Protein AF-A0A0V0GLT7-F1 (afdb_monomer_lite)

pLDDT: mean 75.33, std 10.96, range [54.75, 97.12]

Organism: Solanum chacoense (NCBI:txid4108)

InterPro domains:
  IPR003661 Signal transduction histidine kinase, dimerisation/phosphoacceptor domain [cd00082] (133-147)
  IPR0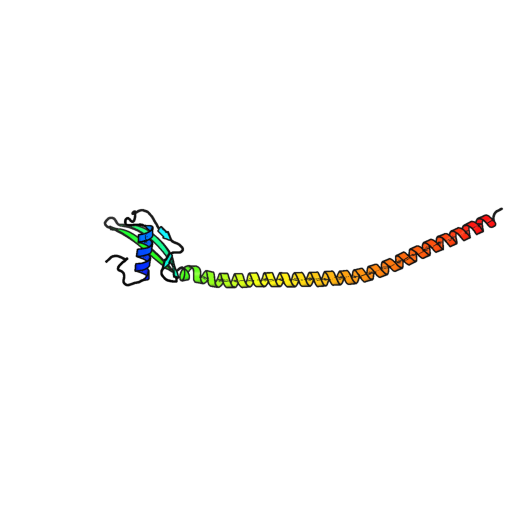36097 Signal transduction histidine kinase, dimerisation/phosphoacceptor domain superfamily [SSF47384] (120-147)
  IPR050736 Sensor Histidine Kinase Regulatory [PTHR43711] (1-147)

Structure (mmCIF, N/CA/C/O backbone):
data_AF-A0A0V0GLT7-F1
#
_entry.id   AF-A0A0V0GLT7-F1
#
loop_
_atom_site.group_PDB
_atom_site.id
_atom_site.type_symbol
_atom_site.label_atom_id
_atom_site.label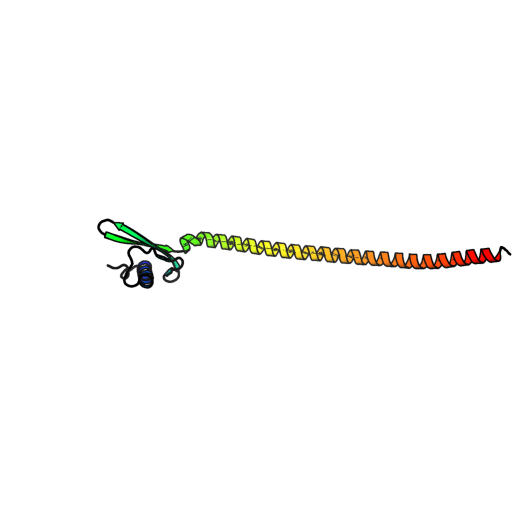_alt_id
_atom_site.label_comp_id
_atom_site.label_asym_id
_atom_site.label_entity_id
_atom_site.label_seq_id
_atom_site.pdbx_PDB_ins_code
_atom_site.Cartn_x
_atom_site.Cartn_y
_atom_site.Cartn_z
_atom_site.occupancy
_atom_site.B_iso_or_equiv
_atom_site.auth_seq_id
_atom_site.auth_comp_id
_atom_site.auth_asym_id
_atom_site.auth_atom_id
_atom_site.pdbx_PDB_model_num
ATOM 1 N N . MET A 1 1 ? -22.437 -7.450 36.344 1.00 57.00 1 MET A N 1
ATOM 2 C CA . MET A 1 1 ? -22.125 -8.057 35.037 1.00 57.00 1 MET A CA 1
ATOM 3 C C . MET A 1 1 ? -20.819 -7.441 34.570 1.00 57.00 1 MET A C 1
ATOM 5 O O . MET A 1 1 ? -20.761 -6.220 34.479 1.00 57.00 1 MET A O 1
ATOM 9 N N . MET A 1 2 ? -19.748 -8.228 34.443 1.00 72.75 2 MET A N 1
ATOM 10 C CA . MET A 1 2 ? -18.452 -7.713 33.988 1.00 72.75 2 MET A CA 1
ATOM 11 C C . MET A 1 2 ? -18.395 -7.750 32.457 1.00 72.75 2 MET A C 1
ATOM 13 O O . MET A 1 2 ? -19.059 -8.574 31.839 1.00 72.75 2 MET A O 1
ATOM 17 N N . ALA A 1 3 ? -17.592 -6.883 31.835 1.00 71.94 3 ALA A N 1
ATOM 18 C CA . ALA A 1 3 ? -17.462 -6.840 30.373 1.00 71.94 3 ALA A CA 1
ATOM 19 C C . ALA A 1 3 ? -16.922 -8.155 29.765 1.00 71.94 3 ALA A C 1
ATOM 21 O O . ALA A 1 3 ? -17.201 -8.456 28.609 1.00 71.94 3 ALA A O 1
ATOM 22 N N . ILE A 1 4 ? -16.202 -8.959 30.557 1.00 79.06 4 ILE A N 1
ATOM 23 C CA . ILE A 1 4 ? -15.720 -10.296 30.173 1.00 79.06 4 ILE A CA 1
ATOM 24 C C . ILE A 1 4 ? -16.847 -11.338 30.070 1.00 79.06 4 ILE A C 1
ATOM 26 O O . ILE A 1 4 ? -16.721 -12.308 29.332 1.00 79.06 4 ILE A O 1
ATOM 30 N N . ASP A 1 5 ? -17.975 -11.105 30.743 1.00 82.69 5 ASP A N 1
ATOM 31 C CA . ASP A 1 5 ? -19.145 -11.991 30.725 1.00 82.69 5 ASP A CA 1
ATOM 32 C C . ASP A 1 5 ? -20.172 -11.562 29.659 1.00 82.69 5 ASP A C 1
ATOM 34 O O . ASP A 1 5 ? -21.317 -12.012 29.672 1.00 82.69 5 ASP A O 1
ATOM 38 N N . SER A 1 6 ? -19.797 -10.643 28.762 1.00 83.19 6 SER A N 1
ATOM 39 C CA . SER A 1 6 ? -20.682 -10.155 27.703 1.00 83.19 6 SER A CA 1
ATOM 40 C C . SER A 1 6 ? -21.008 -11.261 26.692 1.00 83.19 6 SER A C 1
ATOM 42 O O . SER A 1 6 ? -20.131 -12.028 26.283 1.00 83.19 6 SER A O 1
ATOM 44 N N . GLU A 1 7 ? -22.266 -11.314 26.245 1.00 84.81 7 GLU A N 1
ATOM 45 C CA . GLU A 1 7 ? -22.693 -12.186 25.139 1.00 84.81 7 GLU A CA 1
ATOM 46 C C . GLU A 1 7 ? -22.096 -11.738 23.796 1.00 84.81 7 GLU A C 1
ATOM 48 O O . GLU A 1 7 ? -21.905 -12.556 22.894 1.00 84.81 7 GLU A O 1
ATOM 53 N N . ASP A 1 8 ? -21.749 -10.452 23.674 1.00 83.50 8 ASP A N 1
ATOM 54 C CA . ASP A 1 8 ? -21.110 -9.915 22.479 1.00 83.50 8 ASP A CA 1
ATOM 55 C C . ASP A 1 8 ? -19.627 -10.346 22.413 1.00 83.50 8 ASP A C 1
ATOM 57 O O . ASP A 1 8 ? -18.834 -10.012 23.307 1.00 83.50 8 ASP A O 1
ATOM 61 N N . PRO A 1 9 ? -19.210 -11.055 21.346 1.00 83.25 9 PRO A N 1
ATOM 62 C CA . PRO A 1 9 ? -17.858 -11.584 21.221 1.00 83.25 9 PRO A CA 1
ATOM 63 C C . PRO A 1 9 ? -16.790 -10.492 21.089 1.00 83.25 9 PRO A C 1
ATOM 65 O O . PRO A 1 9 ? -15.652 -10.723 21.497 1.00 83.25 9 PRO A O 1
ATOM 68 N N . VAL A 1 10 ? -17.121 -9.317 20.545 1.00 82.44 10 VAL A N 1
ATOM 69 C CA . VAL A 1 10 ? -16.194 -8.183 20.408 1.00 82.44 10 VAL A CA 1
ATOM 70 C C . VAL A 1 10 ? -15.969 -7.535 21.767 1.00 82.44 10 VAL A C 1
ATOM 72 O O . VAL A 1 10 ? -14.823 -7.274 22.128 1.00 82.44 10 VAL A O 1
ATOM 75 N N . ILE A 1 11 ? -17.040 -7.337 22.542 1.00 82.94 11 ILE A N 1
ATOM 76 C CA . ILE A 1 11 ? -16.948 -6.778 23.899 1.00 82.94 11 ILE A CA 1
ATOM 77 C C . ILE A 1 11 ? -16.155 -7.722 24.804 1.00 82.94 11 ILE A C 1
ATOM 79 O O . ILE A 1 11 ? -15.230 -7.276 25.482 1.00 82.94 11 ILE A O 1
ATOM 83 N N . ARG A 1 12 ? -16.453 -9.027 24.763 1.00 86.25 12 ARG A N 1
ATOM 84 C CA . ARG A 1 12 ? -15.725 -10.035 25.542 1.00 86.25 12 ARG A CA 1
ATOM 85 C C . ARG A 1 12 ? -14.248 -10.100 25.157 1.00 86.25 12 ARG A C 1
ATOM 87 O O . ARG A 1 12 ? -13.390 -9.965 26.022 1.00 86.25 12 ARG A O 1
ATOM 94 N N . SER A 1 13 ? -13.944 -10.233 23.865 1.00 84.12 13 SER A N 1
ATOM 95 C CA . SER A 1 13 ? -12.553 -10.316 23.391 1.00 84.12 13 SER A CA 1
ATOM 96 C C . SER A 1 13 ? -11.777 -9.024 23.680 1.00 84.12 13 SER A C 1
ATOM 98 O O . SER A 1 13 ? -10.591 -9.067 23.995 1.00 84.12 13 SER A O 1
ATOM 100 N N . GLY A 1 14 ? -12.439 -7.865 23.589 1.00 82.19 14 GLY A N 1
ATOM 101 C CA . GLY A 1 14 ? -11.856 -6.570 23.937 1.00 82.19 14 GLY A CA 1
ATOM 102 C C . GLY A 1 14 ? -11.541 -6.477 25.427 1.00 82.19 14 GLY A C 1
ATOM 103 O O . GLY A 1 14 ? -10.443 -6.067 25.798 1.00 82.19 14 GLY A O 1
ATOM 104 N N . ALA A 1 15 ? -12.462 -6.931 26.280 1.00 80.81 15 ALA A N 1
ATOM 105 C CA . ALA A 1 15 ? -12.261 -6.997 27.722 1.00 80.81 15 ALA A CA 1
ATOM 106 C C . ALA A 1 15 ? -11.126 -7.961 28.109 1.00 80.81 15 ALA A C 1
ATOM 108 O O . ALA A 1 15 ? -10.300 -7.614 28.949 1.00 80.81 15 ALA A O 1
ATOM 109 N N . GLU A 1 16 ? -11.037 -9.133 27.473 1.00 82.94 16 GLU A N 1
ATOM 110 C CA . GLU A 1 16 ? -9.937 -10.090 27.660 1.00 82.94 16 GLU A CA 1
ATOM 111 C C . GLU A 1 16 ? -8.586 -9.510 27.215 1.00 82.94 16 GLU A C 1
ATOM 113 O O . GLU A 1 16 ? -7.593 -9.620 27.937 1.00 82.94 16 GLU A O 1
ATOM 118 N N . CYS A 1 17 ? -8.544 -8.850 26.051 1.00 79.94 17 CYS A N 1
ATOM 119 C CA . CYS A 1 17 ? -7.342 -8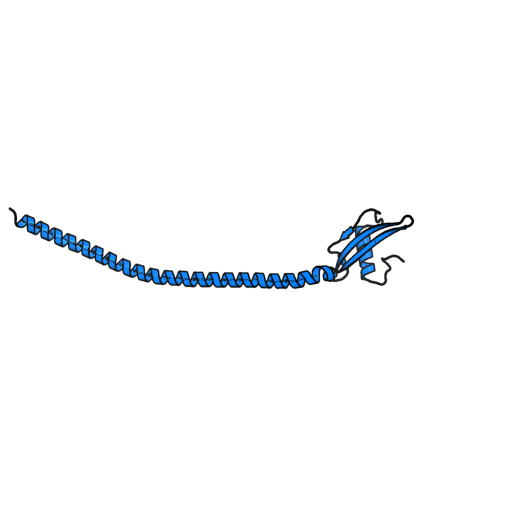.197 25.530 1.00 79.94 17 CYS A CA 1
ATOM 120 C C . CYS A 1 17 ? -6.833 -7.123 26.497 1.00 79.94 17 CYS A C 1
ATOM 122 O O . CYS A 1 17 ? -5.647 -7.080 26.819 1.00 79.94 17 CYS A O 1
ATOM 124 N N . LEU A 1 18 ? -7.742 -6.295 27.010 1.00 77.69 18 LEU A N 1
ATOM 125 C CA . LEU A 1 18 ? -7.408 -5.267 27.987 1.00 77.69 18 LEU A CA 1
ATOM 126 C C . LEU A 1 18 ? -7.003 -5.869 29.331 1.00 77.69 18 LEU A C 1
ATOM 128 O O . LEU A 1 18 ? -6.044 -5.404 29.930 1.00 77.69 18 LEU A O 1
ATOM 132 N N . GLN A 1 19 ? -7.659 -6.929 29.804 1.00 76.69 19 GLN A N 1
ATOM 133 C CA . GLN A 1 19 ? -7.274 -7.594 31.052 1.00 76.69 19 GLN A CA 1
ATOM 134 C C . GLN A 1 19 ? -5.877 -8.226 30.964 1.00 76.69 19 GLN A C 1
ATOM 136 O O . GLN A 1 19 ? -5.154 -8.260 31.961 1.00 76.69 19 GLN A O 1
ATOM 141 N N . LYS A 1 20 ? -5.482 -8.701 29.778 1.00 75.69 20 LYS A N 1
ATOM 142 C CA . LYS A 1 20 ? -4.134 -9.214 29.518 1.00 75.69 20 LYS A CA 1
ATOM 143 C C . LYS A 1 20 ? -3.071 -8.110 29.561 1.00 75.69 20 LYS A C 1
ATOM 145 O O . LYS A 1 20 ? -2.002 -8.353 30.109 1.00 75.69 20 LYS A O 1
ATOM 150 N N . GLU A 1 21 ? -3.375 -6.927 29.028 1.00 69.75 21 GLU A N 1
ATOM 151 C CA . GLU A 1 21 ? -2.476 -5.759 29.048 1.00 69.75 21 GLU A CA 1
ATOM 152 C C . GLU A 1 21 ? -2.416 -5.070 30.426 1.00 69.75 21 GLU A C 1
ATOM 154 O O . GLU A 1 21 ? -1.344 -4.704 30.898 1.00 69.75 21 GLU A O 1
ATOM 159 N N . TYR A 1 22 ? -3.548 -4.943 31.126 1.00 62.66 22 TYR A N 1
ATOM 160 C CA . TYR A 1 22 ? -3.646 -4.274 32.433 1.00 62.66 22 TYR A CA 1
ATOM 161 C C . TYR A 1 22 ? -3.333 -5.179 33.642 1.00 62.66 22 TYR A C 1
ATOM 163 O O . TYR A 1 22 ? -3.065 -4.687 34.741 1.00 62.66 22 TYR A O 1
ATOM 171 N N . GLY A 1 23 ? -3.426 -6.505 33.510 1.00 62.44 23 GLY A N 1
ATOM 172 C CA . GLY A 1 23 ? -3.485 -7.402 34.668 1.00 62.44 23 GLY A CA 1
ATOM 173 C C . GLY A 1 23 ? -4.703 -7.126 35.575 1.00 62.44 23 GLY A C 1
ATOM 174 O O . GLY A 1 23 ? -5.632 -6.404 35.220 1.00 62.44 23 GLY A O 1
ATOM 175 N N . LYS A 1 24 ? -4.734 -7.688 36.796 1.00 58.31 24 LYS A N 1
ATOM 176 C CA . LYS A 1 24 ? -5.864 -7.519 37.750 1.00 58.31 24 LYS A CA 1
ATOM 177 C C . LYS A 1 24 ? -6.044 -6.087 38.291 1.00 58.31 24 LYS A C 1
ATOM 179 O O . LYS A 1 24 ? -6.944 -5.862 39.098 1.00 58.31 24 LYS A O 1
ATOM 184 N N . ARG A 1 25 ? -5.185 -5.134 37.924 1.00 55.44 25 ARG A N 1
ATOM 185 C CA . ARG A 1 25 ? -5.230 -3.755 38.419 1.00 55.44 25 ARG A CA 1
ATOM 186 C C . ARG A 1 25 ? -5.132 -2.812 37.233 1.00 55.44 25 ARG A C 1
ATOM 188 O O . ARG A 1 25 ? -4.033 -2.533 36.788 1.00 55.44 25 ARG A O 1
ATOM 195 N N . LEU A 1 26 ? -6.267 -2.294 36.772 1.00 57.12 26 LEU A N 1
ATOM 196 C CA . LEU A 1 26 ? -6.268 -1.096 35.936 1.00 57.12 26 LEU A CA 1
ATOM 197 C C . LEU A 1 26 ? -5.760 0.068 36.806 1.00 57.12 26 LEU A C 1
ATOM 199 O O . LEU A 1 26 ? -6.459 0.434 37.758 1.00 57.12 26 LEU A O 1
ATOM 203 N N . PRO A 1 27 ? -4.558 0.633 36.577 1.00 55.47 27 PRO A N 1
ATOM 204 C CA . PRO A 1 27 ? -4.183 1.853 37.261 1.00 55.47 27 PRO A CA 1
ATOM 205 C C . PRO A 1 27 ? -5.069 2.991 36.719 1.00 55.47 27 PRO A C 1
ATOM 207 O O . PRO A 1 27 ? -5.214 3.126 35.504 1.00 55.47 27 PRO A O 1
ATOM 210 N N . PRO A 1 28 ? -5.659 3.828 37.589 1.00 57.44 28 PRO A N 1
ATOM 211 C CA . PRO A 1 28 ? -6.647 4.852 37.223 1.00 57.44 28 PRO A CA 1
ATOM 212 C C . PRO A 1 28 ? -6.101 6.024 36.379 1.00 57.44 28 PRO A C 1
ATOM 214 O O . PRO A 1 28 ? -6.774 7.038 36.239 1.00 57.44 28 PRO A O 1
ATOM 217 N N . SER A 1 29 ? -4.883 5.931 35.844 1.00 58.38 29 SER A N 1
ATOM 218 C CA . SER A 1 29 ? -4.205 7.024 35.136 1.00 58.38 29 SER A CA 1
ATOM 219 C C . SER A 1 29 ? -3.469 6.597 33.864 1.00 58.38 29 SER A C 1
ATOM 221 O O . SER A 1 29 ? -2.712 7.398 33.325 1.00 58.38 29 SER A O 1
ATOM 223 N N . GLN A 1 30 ? -3.619 5.348 33.412 1.00 61.75 30 GLN A N 1
ATOM 224 C CA . GLN A 1 30 ? -2.917 4.854 32.227 1.00 61.75 30 GLN A CA 1
ATOM 225 C C . GLN A 1 30 ? -3.901 4.636 31.077 1.00 61.75 30 GLN A C 1
ATOM 227 O O . GLN A 1 30 ? -4.677 3.676 31.087 1.00 61.75 30 GLN A O 1
ATOM 232 N N . GLU A 1 31 ? -3.853 5.545 30.106 1.00 64.81 31 GLU A N 1
ATOM 233 C CA . GLU A 1 31 ? -4.507 5.398 28.805 1.00 64.81 31 GLU A CA 1
ATOM 234 C C . GLU A 1 31 ? -3.762 4.321 28.009 1.00 64.81 31 GLU A C 1
ATOM 236 O O . GLU A 1 31 ? -2.527 4.283 27.987 1.00 64.81 31 GLU A O 1
ATOM 241 N N . VAL A 1 32 ? -4.508 3.391 27.421 1.00 65.62 32 VAL A N 1
ATOM 242 C CA . VAL A 1 32 ? -3.971 2.276 26.643 1.00 65.62 32 VAL A CA 1
ATOM 243 C C . VAL A 1 32 ? -4.440 2.442 25.217 1.00 65.62 32 VAL A C 1
ATOM 245 O O . VAL A 1 32 ? -5.619 2.288 24.914 1.00 65.62 32 VAL A O 1
ATOM 248 N N . HIS A 1 33 ? -3.470 2.709 24.354 1.00 74.56 33 HIS A N 1
ATOM 249 C CA . HIS A 1 33 ? -3.670 2.822 22.926 1.00 74.56 33 HIS A CA 1
ATOM 250 C C . HIS A 1 33 ? -3.121 1.565 22.246 1.00 74.56 33 HIS A C 1
ATOM 252 O O . HIS A 1 33 ? -1.913 1.327 22.231 1.00 74.56 33 HIS A O 1
ATOM 258 N N . ILE A 1 34 ? -4.009 0.739 21.695 1.00 73.81 34 ILE A N 1
ATOM 259 C CA . ILE A 1 34 ? -3.647 -0.456 20.929 1.00 73.81 34 ILE A CA 1
ATOM 260 C C . ILE A 1 34 ? -4.126 -0.261 19.497 1.00 73.81 34 ILE A C 1
ATOM 262 O O . ILE A 1 34 ? -5.316 -0.349 19.199 1.00 73.81 34 ILE A O 1
ATOM 266 N N . GLU A 1 35 ? -3.178 -0.040 18.590 1.00 67.69 35 GLU A N 1
ATOM 267 C CA . GLU A 1 35 ? -3.481 0.242 17.183 1.00 67.69 35 GLU A CA 1
ATOM 268 C C . GLU A 1 35 ? -3.898 -0.994 16.371 1.00 67.69 35 GLU A C 1
ATOM 270 O O . GLU A 1 35 ? -4.611 -0.882 15.374 1.00 67.69 35 GLU A O 1
ATOM 275 N N . ASN A 1 36 ? -3.430 -2.181 16.769 1.00 75.25 36 ASN A N 1
ATOM 276 C CA . ASN A 1 36 ? -3.580 -3.422 16.004 1.00 75.25 36 ASN A CA 1
ATOM 277 C C . ASN A 1 36 ? -4.085 -4.578 16.878 1.00 75.25 36 ASN A C 1
ATOM 279 O O . ASN A 1 36 ? -3.545 -5.686 16.838 1.00 75.25 36 ASN A O 1
ATOM 283 N N . ALA A 1 37 ? -5.128 -4.338 17.674 1.00 77.25 37 ALA A N 1
ATOM 284 C CA . ALA A 1 37 ? -5.735 -5.394 18.472 1.00 77.25 37 ALA A CA 1
ATOM 285 C C . ALA A 1 37 ? -6.455 -6.390 17.552 1.00 77.25 37 ALA A C 1
ATOM 287 O O . ALA A 1 37 ? -7.401 -6.039 16.839 1.00 77.25 37 ALA A O 1
ATOM 288 N N . LYS A 1 38 ? -6.008 -7.649 17.548 1.00 79.50 38 LYS A N 1
ATOM 289 C CA . LYS A 1 38 ? -6.651 -8.717 16.778 1.00 79.50 38 LYS A CA 1
ATOM 290 C C . LYS A 1 38 ? -7.803 -9.308 17.591 1.00 79.50 38 LYS A C 1
ATOM 292 O O . LYS A 1 38 ? -7.587 -10.167 18.440 1.00 79.50 38 LYS A O 1
ATOM 297 N N . LEU A 1 39 ? -9.023 -8.861 17.303 1.00 80.25 39 LEU A N 1
ATOM 298 C CA . LEU A 1 39 ? -10.251 -9.406 17.884 1.00 80.25 39 LEU A CA 1
ATOM 299 C C . LEU A 1 39 ? -10.911 -10.305 16.828 1.00 80.25 39 LEU A C 1
ATOM 301 O O . LEU A 1 39 ? -11.462 -9.835 15.830 1.00 80.25 39 LEU A O 1
ATOM 305 N N . GLY A 1 40 ? -10.777 -11.624 16.993 1.00 78.06 40 GLY A N 1
ATOM 306 C CA . GLY A 1 40 ? -11.201 -12.601 15.986 1.00 78.06 40 GLY A CA 1
ATOM 307 C C . GLY A 1 40 ? -10.372 -12.514 14.696 1.00 78.06 40 GLY A C 1
ATOM 308 O O . GLY A 1 40 ? -9.157 -12.723 14.712 1.00 78.06 40 GLY A O 1
ATOM 309 N N . ASN A 1 41 ? -11.026 -12.220 13.565 1.00 76.12 41 ASN A N 1
ATOM 310 C CA . ASN A 1 41 ? -10.389 -12.144 12.239 1.00 76.12 41 ASN A CA 1
ATOM 311 C C . ASN A 1 41 ? -10.240 -10.709 11.700 1.00 76.12 41 ASN A C 1
ATOM 313 O O . ASN A 1 41 ? -9.937 -10.521 10.523 1.00 76.12 41 ASN A O 1
ATOM 317 N N . GLN A 1 42 ? -10.489 -9.695 12.531 1.00 78.31 42 GLN A N 1
ATOM 318 C CA . GLN A 1 42 ? -10.365 -8.289 12.150 1.00 78.31 42 GLN A CA 1
ATOM 319 C C . GLN A 1 42 ? -9.444 -7.541 13.119 1.00 78.31 42 GLN A C 1
ATOM 321 O O . GLN A 1 42 ? -9.279 -7.921 14.278 1.00 78.31 42 GLN A O 1
ATOM 326 N N . LEU A 1 43 ? -8.811 -6.490 12.601 1.00 82.62 43 LEU A N 1
ATOM 327 C CA . LEU A 1 43 ? -7.965 -5.578 13.365 1.00 82.62 43 LEU A CA 1
ATOM 328 C C . LEU A 1 43 ? -8.816 -4.418 13.879 1.00 82.62 43 LEU A C 1
ATOM 330 O O . LEU A 1 43 ? -9.609 -3.845 13.125 1.00 82.62 43 LEU A O 1
ATOM 334 N N . TYR A 1 44 ? -8.624 -4.068 15.143 1.00 83.50 44 TYR A N 1
ATOM 335 C CA . TYR A 1 44 ? -9.330 -2.993 15.823 1.00 83.50 44 TYR A CA 1
ATOM 336 C C . TYR A 1 44 ? -8.336 -2.037 16.477 1.00 83.50 44 TYR A C 1
ATOM 338 O O . TYR A 1 44 ? -7.290 -2.456 16.972 1.00 83.50 44 TYR A O 1
ATOM 346 N N . TYR A 1 45 ? -8.717 -0.765 16.496 1.00 82.81 45 TYR A N 1
ATOM 347 C CA . TYR A 1 45 ? -8.169 0.242 17.387 1.00 82.81 45 TYR A CA 1
ATOM 348 C C . TYR A 1 45 ? -8.893 0.134 18.722 1.00 82.81 45 TYR A C 1
ATOM 350 O O . TYR A 1 45 ? -10.126 0.185 18.753 1.00 82.81 45 TYR A O 1
ATOM 358 N N . ILE A 1 46 ? -8.138 -0.036 19.800 1.00 84.75 46 ILE A N 1
ATOM 359 C CA . ILE A 1 46 ? -8.657 0.019 21.163 1.00 84.75 46 ILE A CA 1
ATOM 360 C C . ILE A 1 46 ? -7.993 1.203 21.846 1.00 84.75 46 ILE A C 1
ATOM 362 O O . ILE A 1 46 ? -6.768 1.263 21.899 1.00 84.75 46 ILE A O 1
ATOM 366 N N . ASP A 1 47 ? -8.803 2.119 22.356 1.00 82.12 47 ASP A N 1
ATOM 367 C CA . ASP A 1 47 ? -8.331 3.237 23.164 1.00 82.12 47 ASP A CA 1
ATOM 368 C C . ASP A 1 47 ? -9.086 3.264 24.493 1.00 82.12 47 ASP A C 1
ATOM 370 O O . ASP A 1 47 ? -10.295 3.006 24.529 1.00 82.12 47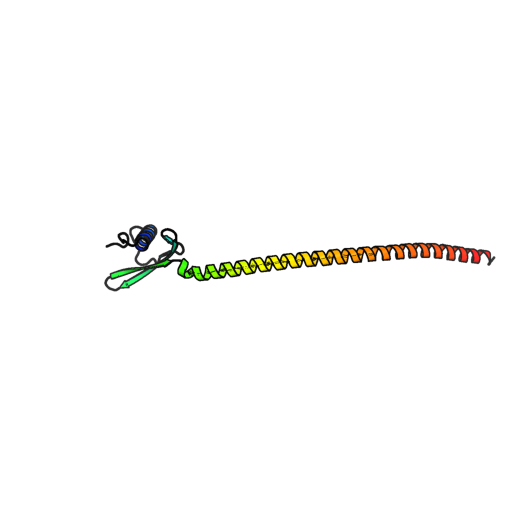 ASP A O 1
ATOM 374 N N . SER A 1 48 ? -8.392 3.548 25.588 1.00 81.56 48 SER A N 1
ATOM 375 C CA . SER A 1 48 ? -8.996 3.661 26.913 1.00 81.56 48 SER A CA 1
ATOM 376 C C . SER A 1 48 ? -8.754 5.045 27.495 1.00 81.56 48 SER A C 1
ATOM 378 O O . SER A 1 48 ? -7.646 5.568 27.483 1.00 81.56 48 SER A O 1
ATOM 380 N N . PHE A 1 49 ? -9.810 5.635 28.045 1.00 79.69 49 PHE A N 1
ATOM 381 C CA . PHE A 1 49 ? -9.772 6.965 28.636 1.00 79.69 49 PHE A CA 1
ATOM 382 C C . PHE A 1 49 ? -10.437 6.952 30.008 1.00 79.69 49 PHE A C 1
ATOM 384 O O . PHE A 1 49 ? -11.370 6.188 30.279 1.00 79.69 49 PHE A O 1
ATOM 391 N N . TYR A 1 50 ? -9.951 7.807 30.902 1.00 73.44 50 TYR A N 1
ATOM 392 C CA . TYR A 1 50 ? -10.423 7.846 32.278 1.00 73.44 50 TYR A CA 1
ATOM 393 C C . TYR A 1 50 ? -11.420 8.982 32.505 1.00 73.44 50 TYR A C 1
ATOM 395 O O . TYR A 1 50 ? -11.167 10.144 32.195 1.00 73.44 50 TYR A O 1
ATOM 403 N N . LEU A 1 51 ? -12.559 8.646 33.101 1.00 73.50 51 LEU A N 1
ATOM 404 C CA . LEU A 1 51 ? -13.607 9.581 33.485 1.00 73.50 51 LEU A CA 1
ATOM 405 C C . LEU A 1 51 ? -13.610 9.721 35.011 1.00 73.50 51 LEU A C 1
ATOM 407 O O . LEU A 1 51 ? -14.136 8.874 35.739 1.00 73.50 51 LEU A O 1
ATOM 411 N N . GLN A 1 52 ? -13.044 10.825 35.507 1.00 64.56 52 GLN A N 1
ATOM 412 C CA . GLN A 1 52 ? -13.124 11.195 36.922 1.00 64.56 52 GLN A CA 1
ATOM 413 C C . GLN A 1 52 ? -14.473 11.839 37.246 1.00 64.56 52 GLN A C 1
ATOM 415 O O . GLN A 1 52 ? -14.600 13.062 37.310 1.00 64.56 52 GLN A O 1
ATOM 420 N N . LEU A 1 53 ? -15.499 11.022 37.494 1.00 70.88 53 LEU A N 1
ATOM 421 C CA . LEU A 1 53 ? -16.719 11.512 38.133 1.00 70.88 53 LEU A CA 1
ATOM 422 C C . LEU A 1 53 ? -16.546 11.468 39.654 1.00 70.88 53 LEU A C 1
ATOM 424 O O . LEU A 1 53 ? -16.122 10.459 40.212 1.00 70.88 53 LEU A O 1
ATOM 428 N N . LYS A 1 54 ? -16.955 12.545 40.342 1.00 67.75 54 LYS A N 1
ATOM 429 C CA . LYS A 1 54 ? -16.803 12.759 41.800 1.00 67.75 54 LYS A CA 1
ATOM 430 C C . LYS A 1 54 ? -17.271 11.605 42.705 1.00 67.75 54 LYS A C 1
ATOM 432 O O . LYS A 1 54 ? -16.939 11.602 43.885 1.00 67.75 54 LYS A O 1
ATOM 437 N N . ARG A 1 55 ? -18.080 10.669 42.200 1.00 68.94 55 ARG A N 1
ATOM 438 C CA . ARG A 1 55 ? -18.616 9.529 42.964 1.00 68.94 55 ARG A CA 1
ATOM 439 C C . ARG A 1 55 ? -18.361 8.160 42.338 1.00 68.94 55 ARG A C 1
ATOM 441 O O . ARG A 1 55 ? -18.622 7.172 43.010 1.00 68.94 55 ARG A O 1
ATOM 448 N N . LEU A 1 56 ? -17.877 8.089 41.098 1.00 70.25 56 LEU A N 1
ATOM 449 C CA . LEU A 1 56 ? -17.604 6.831 40.404 1.00 70.25 56 LEU A CA 1
ATOM 450 C C . LEU A 1 56 ? -16.448 7.034 39.416 1.00 70.25 56 LEU A C 1
ATOM 452 O O . LEU A 1 56 ? -16.673 7.595 38.343 1.00 70.25 56 LEU A O 1
ATOM 456 N N . PRO A 1 57 ? -15.223 6.595 39.744 1.00 69.38 57 PRO A N 1
ATOM 457 C CA . PRO A 1 57 ? -14.170 6.508 38.745 1.00 69.38 57 PRO A CA 1
ATOM 458 C C . PRO A 1 57 ? -14.574 5.485 37.677 1.00 69.38 57 PRO A C 1
ATOM 460 O O . PRO A 1 57 ? -14.831 4.324 37.994 1.00 69.38 57 PRO A O 1
ATOM 463 N N . MET A 1 58 ? -14.666 5.922 36.421 1.00 73.62 58 MET A N 1
ATOM 464 C CA . MET A 1 58 ? -15.016 5.063 35.289 1.00 73.62 58 MET A CA 1
ATOM 465 C C . MET A 1 58 ? -13.882 5.040 34.268 1.00 73.62 58 MET A C 1
ATOM 467 O O . MET A 1 58 ? -13.252 6.060 34.003 1.00 73.62 58 MET A O 1
ATOM 471 N N . VAL A 1 59 ? -13.645 3.872 33.674 1.00 75.44 59 VAL A N 1
ATOM 472 C CA . VAL A 1 59 ? -12.766 3.711 32.511 1.00 75.44 59 VAL A CA 1
ATOM 473 C C . VAL A 1 59 ? -13.672 3.531 31.299 1.00 75.44 59 VAL A C 1
ATOM 475 O O . VAL A 1 59 ? -14.437 2.569 31.235 1.00 75.44 59 VAL A O 1
ATOM 478 N N . GLY A 1 60 ? -13.623 4.478 30.368 1.00 80.31 60 GLY A N 1
ATOM 479 C CA . GLY A 1 60 ? -14.230 4.335 29.053 1.00 80.31 60 GLY A CA 1
ATOM 480 C C . GLY A 1 60 ? -13.277 3.585 28.128 1.00 80.31 60 GLY A C 1
ATOM 481 O O . GLY A 1 60 ? -12.072 3.818 28.161 1.00 80.31 60 GLY A O 1
ATOM 482 N N . VAL A 1 61 ? -13.808 2.683 27.307 1.00 81.94 61 VAL A N 1
ATOM 483 C CA . VAL A 1 61 ? -13.046 1.974 26.272 1.00 81.94 61 VAL A CA 1
ATOM 484 C C . VAL A 1 61 ? -13.751 2.183 24.942 1.00 81.94 61 VAL A C 1
ATOM 486 O O . VAL A 1 61 ? -14.948 1.925 24.822 1.00 81.94 61 VAL A O 1
ATOM 489 N N . ILE A 1 62 ? -13.008 2.637 23.941 1.00 84.88 62 ILE A N 1
ATOM 490 C CA . ILE A 1 62 ? -13.463 2.787 22.563 1.00 84.88 62 ILE A CA 1
ATOM 491 C C . ILE A 1 62 ? -12.828 1.674 21.734 1.00 84.88 62 ILE A C 1
ATOM 493 O O . ILE A 1 62 ? -11.610 1.535 21.704 1.00 84.88 62 ILE A O 1
ATOM 497 N N . ILE A 1 63 ? -13.661 0.885 21.053 1.00 84.38 63 ILE A N 1
ATOM 498 C CA . ILE A 1 63 ? -13.231 -0.184 20.144 1.00 84.38 63 ILE A CA 1
ATOM 499 C C . ILE A 1 63 ? -13.725 0.171 18.741 1.00 84.38 63 ILE A C 1
ATOM 501 O O . ILE A 1 63 ? -14.929 0.152 18.486 1.00 84.38 63 ILE A O 1
ATOM 505 N N . ILE A 1 64 ? -12.810 0.496 17.824 1.00 84.94 64 ILE A N 1
ATOM 506 C CA . ILE A 1 64 ? -13.146 0.893 16.448 1.00 84.94 64 ILE A CA 1
ATOM 507 C C . ILE A 1 64 ? -12.485 -0.065 15.450 1.00 84.94 64 ILE A C 1
ATOM 509 O O . ILE A 1 64 ? -11.264 -0.217 15.464 1.00 84.94 64 ILE A O 1
ATOM 513 N N . PRO A 1 65 ? -13.234 -0.702 14.532 1.00 81.19 65 PRO A N 1
ATOM 514 C CA . PRO A 1 65 ? -12.637 -1.590 13.541 1.00 81.19 65 PRO A CA 1
ATOM 515 C C . PRO A 1 65 ? -11.760 -0.801 12.564 1.00 81.19 65 PRO A C 1
ATOM 517 O O . PRO A 1 65 ? -12.224 0.146 11.918 1.00 81.19 65 PRO A O 1
ATOM 520 N N . ARG A 1 66 ? -10.512 -1.245 12.373 1.00 78.12 66 ARG A N 1
ATOM 521 C CA . ARG A 1 66 ? -9.533 -0.615 11.467 1.00 78.12 66 ARG A CA 1
ATOM 522 C C . ARG A 1 66 ? -10.065 -0.508 10.041 1.00 78.12 66 ARG A C 1
ATOM 524 O O . ARG A 1 66 ? -9.776 0.460 9.348 1.00 78.12 66 ARG A O 1
ATOM 531 N N . LYS A 1 67 ? -10.920 -1.448 9.623 1.00 74.19 67 LYS A N 1
ATOM 532 C CA . LYS A 1 67 ? -11.592 -1.432 8.316 1.00 74.19 67 LYS A CA 1
ATOM 533 C C . LYS A 1 67 ? -12.421 -0.161 8.073 1.00 74.19 67 LYS A C 1
ATOM 535 O O . LYS A 1 67 ? -12.506 0.268 6.930 1.00 74.19 67 LYS A O 1
ATOM 540 N N . TYR A 1 68 ? -13.016 0.463 9.090 1.00 72.62 68 TYR A N 1
ATOM 541 C CA . TYR A 1 68 ? -13.824 1.675 8.880 1.00 72.62 68 TYR A CA 1
ATOM 542 C C . TYR A 1 68 ? -12.985 2.953 8.797 1.00 72.62 68 TYR A C 1
ATOM 544 O O . TYR A 1 68 ? -13.362 3.868 8.068 1.00 72.62 68 TYR A O 1
ATOM 552 N N . ILE A 1 69 ? -11.841 2.998 9.488 1.00 74.06 69 ILE A N 1
ATOM 553 C CA . ILE A 1 69 ? -10.916 4.143 9.462 1.00 74.06 69 ILE A CA 1
ATOM 554 C C . ILE A 1 69 ? -9.981 4.048 8.249 1.00 74.06 69 ILE A C 1
ATOM 556 O O . ILE A 1 69 ? -9.930 4.955 7.422 1.00 74.06 69 ILE A O 1
ATOM 560 N N . MET A 1 70 ? -9.280 2.921 8.103 1.00 65.06 70 MET A N 1
ATOM 561 C CA . MET A 1 70 ? -8.312 2.699 7.026 1.00 65.06 70 MET A CA 1
ATOM 562 C C . MET A 1 70 ? -8.941 2.165 5.741 1.00 65.06 70 MET A C 1
ATOM 564 O O . MET A 1 70 ? -8.359 2.355 4.682 1.00 65.06 70 MET A O 1
ATOM 568 N N . GLY A 1 71 ? -10.114 1.524 5.767 1.00 64.12 71 GLY A N 1
ATOM 569 C CA . GLY A 1 71 ? -10.605 0.789 4.590 1.00 64.12 71 GLY A CA 1
ATOM 570 C C . GLY A 1 71 ? -10.834 1.658 3.353 1.00 64.12 71 GLY A C 1
ATOM 571 O O . GLY A 1 71 ? -10.550 1.219 2.244 1.00 64.12 71 GLY A O 1
ATOM 572 N N . LYS A 1 72 ? -11.262 2.918 3.523 1.00 60.59 72 LYS A N 1
ATOM 573 C CA . LYS A 1 72 ? -11.387 3.868 2.400 1.00 60.59 72 LYS A CA 1
ATOM 574 C C . LYS A 1 72 ? -10.044 4.416 1.915 1.00 60.59 72 LYS A C 1
ATOM 576 O O . LYS A 1 72 ? -9.948 4.840 0.762 1.00 60.59 72 LYS A O 1
ATOM 581 N N . VAL A 1 73 ? -9.037 4.437 2.785 1.00 65.19 73 VAL A N 1
ATOM 582 C CA . VAL A 1 73 ? -7.680 4.882 2.457 1.00 65.19 73 VAL A CA 1
ATOM 583 C C . VAL A 1 73 ? -6.941 3.763 1.736 1.00 65.19 73 VAL A C 1
ATOM 585 O O . VAL A 1 73 ? -6.383 4.025 0.680 1.00 65.19 73 VAL A O 1
ATOM 588 N N . ASP A 1 74 ? -7.034 2.521 2.214 1.00 65.44 74 ASP A N 1
ATOM 589 C CA . ASP A 1 74 ? -6.400 1.350 1.601 1.00 65.44 74 ASP A CA 1
ATOM 590 C C . ASP A 1 74 ? -6.941 1.090 0.190 1.00 65.44 74 ASP A C 1
ATOM 592 O O . ASP A 1 74 ? -6.173 0.883 -0.747 1.00 65.44 74 ASP A O 1
ATOM 596 N N . GLU A 1 75 ? -8.256 1.191 -0.017 1.00 68.56 75 GLU A N 1
ATOM 597 C CA . GLU A 1 75 ? -8.854 0.944 -1.334 1.00 68.56 75 GLU A CA 1
ATOM 598 C C . GLU A 1 75 ? -8.423 1.984 -2.386 1.00 68.56 75 GLU A C 1
ATOM 600 O O . GLU A 1 75 ? -8.253 1.670 -3.568 1.00 68.56 75 GLU A O 1
ATOM 605 N N . ARG A 1 76 ? -8.201 3.234 -1.960 1.00 70.25 76 ARG A N 1
ATOM 606 C CA . ARG A 1 76 ? -7.691 4.308 -2.826 1.00 70.25 76 ARG A CA 1
ATOM 607 C C . ARG A 1 76 ? -6.176 4.238 -2.986 1.00 70.25 76 ARG A C 1
ATOM 609 O O . ARG A 1 76 ? -5.688 4.403 -4.099 1.00 70.25 76 ARG A O 1
ATOM 616 N N . ALA A 1 77 ? -5.445 3.964 -1.909 1.00 74.69 77 ALA A N 1
ATOM 617 C CA . ALA A 1 77 ? -3.992 3.861 -1.905 1.00 74.69 77 ALA A CA 1
ATOM 618 C C . ALA A 1 77 ? -3.518 2.725 -2.814 1.00 74.69 77 ALA A C 1
ATOM 620 O O . ALA A 1 77 ? -2.606 2.936 -3.608 1.00 74.69 77 ALA A O 1
ATOM 621 N N . ILE A 1 78 ? -4.188 1.567 -2.781 1.00 77.75 78 ILE A N 1
ATOM 622 C CA . ILE A 1 78 ? -3.879 0.447 -3.677 1.00 77.75 78 ILE A CA 1
ATOM 623 C C . ILE A 1 78 ? -4.086 0.859 -5.140 1.00 77.75 78 ILE A C 1
ATOM 625 O O . ILE A 1 78 ? -3.191 0.650 -5.956 1.00 77.75 78 ILE A O 1
ATOM 629 N N . LYS A 1 79 ? -5.212 1.500 -5.488 1.00 83.81 79 LYS A N 1
ATOM 630 C CA . LYS A 1 79 ? -5.457 1.967 -6.867 1.00 83.81 79 LYS A CA 1
ATOM 631 C C . LYS A 1 79 ? -4.395 2.962 -7.335 1.00 83.81 79 LYS A C 1
ATOM 633 O O . LYS A 1 79 ? -3.862 2.803 -8.431 1.00 83.81 79 LYS A O 1
ATOM 638 N N . THR A 1 80 ? -4.055 3.949 -6.508 1.00 88.00 80 THR A N 1
ATOM 639 C CA . THR A 1 80 ? -3.009 4.930 -6.830 1.00 88.00 80 THR A CA 1
ATOM 640 C C . THR A 1 80 ? -1.654 4.257 -7.009 1.00 88.00 80 THR A C 1
ATOM 642 O O . THR A 1 80 ? -0.947 4.566 -7.963 1.00 88.00 80 THR A O 1
ATOM 645 N N . LEU A 1 81 ? -1.306 3.307 -6.140 1.00 87.00 81 LEU A N 1
ATOM 646 C CA . LEU A 1 81 ? -0.043 2.578 -6.197 1.00 87.00 81 LEU A CA 1
ATOM 647 C C . LEU A 1 81 ? 0.061 1.741 -7.478 1.00 87.00 81 LEU A C 1
ATOM 649 O O . LEU A 1 81 ? 1.095 1.780 -8.140 1.00 87.00 81 LEU A O 1
ATOM 653 N N . VAL A 1 82 ? -1.017 1.062 -7.888 1.00 91.00 82 VAL A N 1
ATOM 654 C CA . VAL A 1 82 ? -1.054 0.333 -9.168 1.00 91.00 82 VAL A CA 1
ATOM 655 C C . VAL A 1 82 ? -0.844 1.278 -10.351 1.00 91.00 82 VAL A C 1
ATOM 657 O O . VAL A 1 82 ? -0.040 0.975 -11.232 1.00 91.00 82 VAL A O 1
ATOM 660 N N . ILE A 1 83 ? -1.512 2.436 -10.363 1.00 93.69 83 ILE A N 1
ATOM 661 C CA . ILE A 1 83 ? -1.337 3.437 -11.426 1.00 93.69 83 ILE A CA 1
ATOM 662 C C . ILE A 1 83 ? 0.121 3.905 -11.478 1.00 93.69 83 ILE A C 1
ATOM 664 O O . ILE A 1 83 ? 0.715 3.922 -12.554 1.00 93.69 83 ILE A O 1
ATOM 668 N N . LEU A 1 84 ? 0.716 4.215 -10.327 1.00 95.1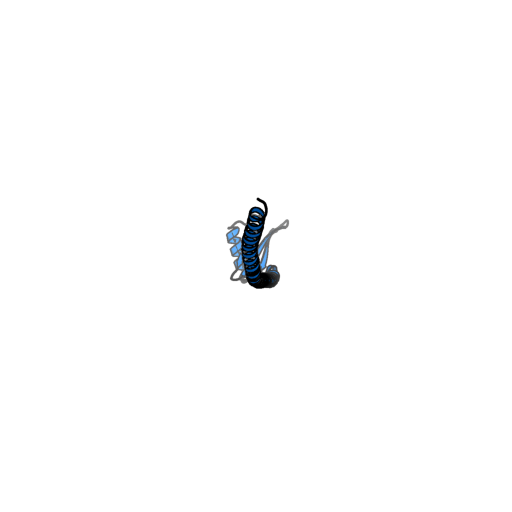2 84 LEU A N 1
ATOM 669 C CA . LEU A 1 84 ? 2.097 4.687 -10.221 1.00 95.12 84 LEU A CA 1
ATOM 670 C C . LEU A 1 84 ? 3.090 3.653 -10.765 1.00 95.12 84 LEU A C 1
ATOM 672 O O . LEU A 1 84 ? 3.897 3.979 -11.632 1.00 95.12 84 LEU A O 1
ATOM 676 N N . ILE A 1 85 ? 2.965 2.393 -10.337 1.00 95.75 85 ILE A N 1
ATOM 677 C CA . ILE A 1 85 ? 3.797 1.291 -10.839 1.00 95.75 85 ILE A CA 1
ATOM 678 C C . ILE A 1 85 ? 3.620 1.129 -12.353 1.00 95.75 85 ILE A C 1
ATOM 680 O O . ILE A 1 85 ? 4.607 1.025 -13.082 1.00 95.75 85 ILE A O 1
ATOM 684 N N . SER A 1 86 ? 2.377 1.146 -12.843 1.00 96.19 86 SER A N 1
ATOM 685 C CA . SER A 1 86 ? 2.097 0.988 -14.274 1.00 96.19 86 SER A CA 1
ATOM 686 C C . SER A 1 86 ? 2.710 2.113 -15.114 1.00 96.19 86 SER A C 1
ATOM 688 O O . SER A 1 86 ? 3.327 1.843 -16.146 1.00 96.19 86 SER A O 1
ATOM 690 N N . ALA A 1 87 ? 2.623 3.360 -14.645 1.00 96.50 87 ALA A N 1
ATOM 691 C CA . ALA A 1 87 ? 3.199 4.517 -15.313 1.00 96.50 87 ALA A CA 1
ATOM 692 C C . ALA A 1 87 ? 4.730 4.428 -15.355 1.00 96.50 87 ALA A C 1
ATOM 694 O O . ALA A 1 87 ? 5.327 4.646 -16.408 1.00 96.50 87 ALA A O 1
ATOM 695 N N . SER A 1 88 ? 5.368 4.036 -14.246 1.00 96.94 88 SER A N 1
ATOM 696 C CA . SER A 1 88 ? 6.820 3.840 -14.189 1.00 96.94 88 SER A CA 1
ATOM 697 C C . SER A 1 88 ? 7.304 2.771 -15.171 1.00 96.94 88 SER A C 1
ATOM 699 O O . SER A 1 88 ? 8.288 2.995 -15.875 1.00 96.94 88 SER A O 1
ATOM 701 N N . ILE A 1 89 ? 6.599 1.639 -15.272 1.00 97.12 89 ILE A N 1
ATOM 702 C CA . ILE A 1 89 ? 6.938 0.571 -16.226 1.00 97.12 89 ILE A CA 1
ATOM 703 C C . ILE A 1 89 ? 6.790 1.068 -17.668 1.00 97.12 89 ILE A C 1
ATOM 705 O O . ILE A 1 89 ? 7.678 0.836 -18.487 1.00 97.12 89 ILE A O 1
ATOM 709 N N . CYS A 1 90 ? 5.711 1.790 -17.981 1.00 96.69 90 CYS A N 1
ATOM 710 C CA . CYS A 1 90 ? 5.500 2.336 -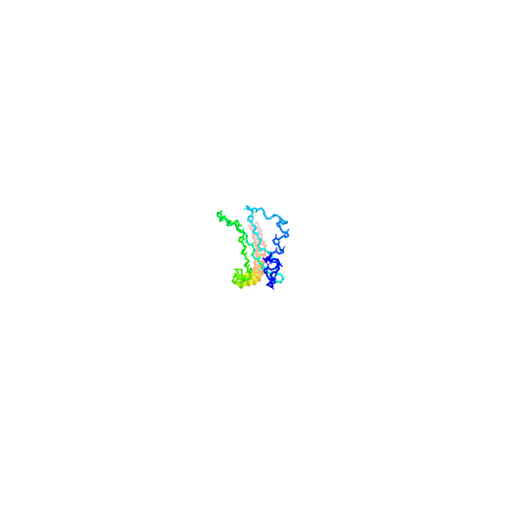19.322 1.00 96.69 90 CYS A CA 1
ATOM 711 C C . CYS A 1 90 ? 6.622 3.300 -19.724 1.00 96.69 90 CYS A C 1
ATOM 713 O O . CYS A 1 90 ? 7.166 3.181 -20.820 1.00 96.69 90 CYS A O 1
ATOM 715 N N . ILE A 1 91 ? 7.008 4.217 -18.831 1.00 97.00 91 ILE A N 1
ATOM 716 C CA . ILE A 1 91 ? 8.101 5.169 -19.080 1.00 97.00 91 ILE A CA 1
ATOM 717 C C . ILE A 1 91 ? 9.423 4.430 -19.304 1.00 97.00 91 ILE A C 1
ATOM 719 O O . ILE A 1 91 ? 10.164 4.787 -20.217 1.00 97.00 91 ILE A O 1
ATOM 723 N N . LEU A 1 92 ? 9.706 3.385 -18.519 1.00 96.62 92 LEU A N 1
ATOM 724 C CA . LEU A 1 92 ? 10.914 2.577 -18.681 1.00 96.62 92 LEU A CA 1
ATOM 725 C C . LEU A 1 92 ? 10.950 1.897 -20.055 1.00 96.62 92 LEU A C 1
ATOM 727 O O . LEU A 1 92 ? 11.953 1.992 -20.754 1.00 96.62 92 LEU A O 1
ATOM 731 N N . ILE A 1 93 ? 9.850 1.259 -20.467 1.00 96.56 93 ILE A N 1
ATOM 732 C CA . ILE A 1 93 ? 9.756 0.576 -21.764 1.00 96.56 93 ILE A CA 1
ATOM 733 C C . ILE A 1 93 ? 9.933 1.575 -22.906 1.00 96.56 93 ILE A C 1
ATOM 735 O O . ILE A 1 93 ? 10.738 1.337 -23.803 1.00 96.56 93 ILE A O 1
ATOM 739 N N . ILE A 1 94 ? 9.225 2.706 -22.859 1.00 96.62 94 ILE A N 1
ATOM 740 C CA . ILE A 1 94 ? 9.326 3.754 -23.881 1.00 96.62 94 ILE A CA 1
ATOM 741 C C . ILE A 1 94 ? 10.755 4.301 -23.934 1.00 96.62 94 ILE A C 1
ATOM 743 O O . ILE A 1 94 ? 11.326 4.407 -25.014 1.00 96.62 94 ILE A O 1
ATOM 747 N N . GLY A 1 95 ? 11.360 4.592 -22.780 1.00 95.19 95 GLY A N 1
ATOM 748 C CA . GLY A 1 95 ? 12.743 5.054 -22.685 1.00 95.19 95 GLY A CA 1
ATOM 749 C C . GLY A 1 95 ? 13.731 4.052 -23.280 1.00 95.19 95 GLY A C 1
ATOM 750 O O . GLY A 1 95 ? 14.555 4.429 -24.110 1.00 95.19 95 GLY A O 1
ATOM 751 N N . CYS A 1 96 ? 13.606 2.770 -22.929 1.00 94.31 96 CYS A N 1
ATOM 752 C CA . CYS A 1 96 ? 14.421 1.702 -23.499 1.00 94.31 96 CYS A CA 1
ATOM 753 C C . CYS A 1 96 ? 14.261 1.629 -25.021 1.00 94.31 96 CYS A C 1
ATOM 755 O O . CYS A 1 96 ? 15.263 1.656 -25.730 1.00 94.31 96 CYS A O 1
ATOM 757 N N . VAL A 1 97 ? 13.029 1.594 -25.538 1.00 94.38 97 VAL A N 1
ATOM 758 C CA . VAL A 1 97 ? 12.766 1.535 -26.985 1.00 94.38 97 VAL A CA 1
ATOM 759 C C . VAL A 1 97 ? 13.343 2.757 -27.702 1.00 94.38 97 VAL A C 1
ATOM 761 O O . VAL A 1 97 ? 14.026 2.595 -28.709 1.00 94.38 97 VAL A O 1
ATOM 764 N N . CYS A 1 98 ? 13.137 3.966 -27.174 1.00 90.12 98 CYS A N 1
ATOM 765 C CA . CYS A 1 98 ? 13.699 5.191 -27.742 1.00 90.12 98 CYS A CA 1
ATOM 766 C C . CYS A 1 98 ? 15.230 5.139 -27.810 1.00 90.12 98 CYS A C 1
ATOM 768 O O . CYS A 1 98 ? 15.800 5.472 -28.847 1.00 90.12 98 CYS A O 1
ATOM 770 N N . ILE A 1 99 ? 15.895 4.692 -26.739 1.00 91.88 99 ILE A N 1
ATOM 771 C CA . ILE A 1 99 ? 17.355 4.541 -26.717 1.00 91.88 99 ILE A CA 1
ATOM 772 C C . ILE A 1 99 ? 17.796 3.523 -27.769 1.00 91.88 99 ILE A C 1
ATOM 774 O O . ILE A 1 99 ? 18.676 3.836 -28.563 1.00 91.88 99 ILE A O 1
ATOM 778 N N . PHE A 1 100 ? 17.161 2.350 -27.838 1.00 89.06 100 PHE A N 1
ATOM 779 C CA . PHE A 1 100 ? 17.503 1.330 -28.832 1.00 89.06 100 PHE A CA 1
ATOM 780 C C . PHE A 1 100 ? 17.351 1.846 -30.265 1.00 89.06 100 PHE A C 1
ATOM 782 O O . PHE A 1 100 ? 18.273 1.700 -31.064 1.00 89.06 100 PHE A O 1
ATOM 789 N N . VAL A 1 101 ? 16.230 2.499 -30.583 1.00 86.38 101 VAL A N 1
ATOM 790 C CA . VAL A 1 101 ? 15.973 3.037 -31.929 1.00 86.38 101 VAL A CA 1
ATOM 791 C C . VAL A 1 101 ? 16.995 4.113 -32.299 1.00 86.38 101 VAL A C 1
ATOM 793 O O . VAL A 1 101 ? 17.510 4.112 -33.418 1.00 86.38 101 VAL A O 1
ATOM 796 N N . LEU A 1 102 ? 17.320 5.013 -31.368 1.00 84.56 102 LEU A N 1
ATOM 797 C CA . LEU A 1 102 ? 18.285 6.083 -31.614 1.00 84.56 102 LEU A CA 1
ATOM 798 C C . LEU A 1 102 ? 19.715 5.550 -31.721 1.00 84.56 102 LEU A C 1
ATOM 800 O O . LEU A 1 102 ? 20.437 5.937 -32.636 1.00 84.56 102 LEU A O 1
ATOM 804 N N . THR A 1 103 ? 20.128 4.645 -30.836 1.00 84.88 103 THR A N 1
ATOM 805 C CA . THR A 1 103 ? 21.464 4.044 -30.867 1.00 84.88 103 THR A CA 1
ATOM 806 C C . THR A 1 103 ? 21.671 3.213 -32.131 1.00 84.88 103 THR A C 1
ATOM 808 O O . THR A 1 103 ? 22.702 3.373 -32.783 1.00 84.88 103 THR A O 1
ATOM 811 N N . ASP A 1 104 ? 20.697 2.398 -32.543 1.00 76.88 104 ASP A N 1
ATOM 812 C CA . ASP A 1 104 ? 20.785 1.634 -33.794 1.00 76.88 104 ASP A CA 1
ATOM 813 C C . ASP A 1 104 ? 20.733 2.534 -35.032 1.00 76.88 104 ASP A C 1
ATOM 815 O O . ASP A 1 104 ? 21.454 2.289 -36.004 1.00 76.88 104 ASP A O 1
ATOM 819 N N . GLY A 1 105 ? 19.906 3.585 -35.009 1.00 74.19 105 GLY A N 1
ATOM 820 C CA . GLY A 1 105 ? 19.828 4.574 -36.084 1.00 74.19 105 GLY A CA 1
ATOM 821 C C . GLY A 1 105 ? 21.159 5.295 -36.287 1.00 74.19 105 GLY A C 1
ATOM 822 O O . GLY A 1 105 ? 21.702 5.301 -37.394 1.00 74.19 105 GLY A O 1
ATOM 823 N N . VAL A 1 106 ? 21.738 5.809 -35.199 1.00 69.06 106 VAL A N 1
ATOM 824 C CA . VAL A 1 106 ? 23.049 6.468 -35.205 1.00 69.06 106 VAL A CA 1
ATOM 825 C C . VAL A 1 106 ? 24.148 5.484 -35.599 1.00 69.06 106 VAL A C 1
ATOM 827 O O . VAL A 1 106 ? 24.985 5.818 -36.430 1.00 69.06 106 VAL A O 1
ATOM 830 N N . SER A 1 107 ? 24.141 4.251 -35.088 1.00 61.59 107 SER A N 1
ATOM 831 C CA . SER A 1 107 ? 25.172 3.256 -35.414 1.00 61.59 107 SER A CA 1
ATOM 832 C C . SER A 1 107 ? 25.164 2.871 -36.901 1.00 61.59 107 SER A C 1
ATOM 834 O O . SER A 1 107 ? 26.224 2.724 -37.518 1.00 61.59 107 SER A O 1
ATOM 836 N N . LYS A 1 108 ? 23.980 2.779 -37.523 1.00 63.00 108 LYS A N 1
ATOM 837 C CA . LYS A 1 108 ? 23.847 2.545 -38.970 1.00 63.00 108 LYS A CA 1
ATOM 838 C C . LYS A 1 108 ? 24.326 3.740 -39.790 1.00 63.00 108 LYS A C 1
ATOM 840 O O . LYS A 1 108 ? 25.089 3.552 -40.737 1.00 63.00 108 LYS A O 1
ATOM 845 N N . GLU A 1 109 ? 23.935 4.956 -39.415 1.00 62.25 109 GLU A N 1
ATOM 846 C CA . GLU A 1 109 ? 24.362 6.168 -40.120 1.00 62.25 109 GLU A CA 1
ATOM 847 C C . GLU A 1 109 ? 25.876 6.411 -39.975 1.00 62.25 109 GLU A C 1
ATOM 849 O O . GLU A 1 109 ? 26.555 6.772 -40.939 1.00 62.25 109 GLU A O 1
ATOM 854 N N . MET A 1 110 ? 26.439 6.136 -38.796 1.00 61.31 110 MET A N 1
ATOM 855 C CA . MET A 1 110 ? 27.872 6.258 -38.531 1.00 61.31 110 MET A CA 1
ATOM 856 C C . MET A 1 110 ? 28.701 5.221 -39.290 1.00 61.31 110 MET A C 1
ATOM 858 O O . MET A 1 110 ? 29.770 5.573 -39.783 1.00 61.31 110 MET A O 1
ATOM 862 N N . LYS A 1 111 ? 28.218 3.979 -39.454 1.00 61.81 111 LYS A N 1
ATOM 863 C CA . LYS A 1 111 ? 28.897 2.978 -40.300 1.00 61.81 111 LYS A CA 1
ATOM 864 C C . LYS A 1 111 ? 28.991 3.427 -41.760 1.00 61.81 111 LYS A C 1
ATOM 866 O O . LYS A 1 111 ? 30.060 3.333 -42.351 1.00 61.81 111 LYS A O 1
ATOM 871 N N . LEU A 1 112 ? 27.913 3.983 -42.314 1.00 61.19 112 LEU A N 1
ATOM 872 C CA . LEU A 1 112 ? 27.899 4.531 -43.677 1.00 61.19 112 LEU A CA 1
ATOM 873 C C . LEU A 1 112 ? 28.839 5.736 -43.835 1.00 61.19 112 LEU A C 1
ATOM 875 O O . LEU A 1 112 ? 29.563 5.838 -44.825 1.00 61.19 112 LEU A O 1
ATOM 879 N N . ARG A 1 113 ? 28.874 6.635 -42.843 1.00 60.97 113 ARG A N 1
ATOM 880 C CA . ARG A 1 113 ? 29.794 7.785 -42.841 1.00 60.97 113 ARG A CA 1
ATOM 881 C C . ARG A 1 113 ? 31.257 7.356 -42.697 1.00 60.97 113 ARG A C 1
ATOM 883 O O . ARG A 1 113 ? 32.116 7.947 -43.344 1.00 60.97 113 ARG A O 1
ATOM 890 N N . ALA A 1 114 ? 31.544 6.327 -41.902 1.00 67.12 114 ALA A N 1
ATOM 891 C CA . ALA A 1 114 ? 32.894 5.788 -41.746 1.00 67.12 114 ALA A CA 1
ATOM 892 C C . ALA A 1 114 ? 33.429 5.173 -43.053 1.00 67.12 114 ALA A C 1
ATOM 894 O O . ALA A 1 114 ? 34.582 5.412 -43.404 1.00 67.12 114 ALA A O 1
ATOM 895 N N . GLU A 1 115 ? 32.585 4.459 -43.804 1.00 65.69 115 GLU A N 1
ATOM 896 C CA . GLU A 1 115 ? 32.927 3.904 -45.124 1.00 65.69 115 GLU A CA 1
ATOM 897 C C . GLU A 1 115 ? 33.250 5.011 -46.150 1.00 65.69 115 GLU A C 1
ATOM 899 O O . GLU A 1 115 ? 34.204 4.914 -46.918 1.00 65.69 115 GLU A O 1
ATOM 904 N N . LEU A 1 116 ? 32.495 6.115 -46.139 1.00 61.88 116 LEU A N 1
ATOM 905 C CA . LEU A 1 116 ? 32.758 7.261 -47.020 1.00 61.88 116 LEU A CA 1
ATOM 906 C C . LEU A 1 116 ? 34.057 7.997 -46.654 1.00 61.88 116 LEU A C 1
ATOM 908 O O . LEU A 1 116 ? 34.810 8.411 -47.538 1.00 61.88 116 LEU A O 1
ATOM 912 N N . ILE A 1 117 ? 34.343 8.148 -45.357 1.00 64.81 117 ILE A N 1
ATOM 913 C CA . ILE A 1 117 ? 35.573 8.793 -44.875 1.00 64.81 117 ILE A CA 1
ATOM 914 C C . ILE A 1 117 ? 36.802 7.933 -45.201 1.00 64.81 117 ILE A C 1
ATOM 916 O O . ILE A 1 117 ? 37.821 8.481 -45.622 1.00 64.81 117 ILE A O 1
ATOM 920 N N . SER A 1 118 ? 36.710 6.604 -45.083 1.00 67.00 118 SER A N 1
ATOM 921 C CA . SER A 1 118 ? 37.826 5.702 -45.396 1.00 67.00 118 SER A CA 1
ATOM 922 C C . SER A 1 118 ? 38.205 5.735 -46.881 1.00 67.00 118 SER A C 1
ATOM 924 O O . SER A 1 118 ? 39.391 5.755 -47.215 1.00 67.00 118 SER A O 1
ATOM 926 N N . GLN A 1 119 ? 37.223 5.828 -47.785 1.00 63.41 119 GLN A N 1
ATOM 927 C CA . GLN A 1 119 ? 37.488 5.955 -49.220 1.00 63.41 119 GLN A CA 1
ATOM 928 C C . GLN A 1 119 ? 38.135 7.294 -49.584 1.00 63.41 119 GLN A C 1
ATOM 930 O O . GLN A 1 119 ? 39.045 7.333 -50.419 1.00 63.41 119 GLN A O 1
ATOM 935 N N . LEU A 1 120 ? 37.696 8.390 -48.958 1.00 68.88 120 LEU A N 1
ATOM 936 C CA . LEU A 1 120 ? 38.295 9.710 -49.165 1.00 68.88 120 LEU A CA 1
ATOM 937 C C . LEU A 1 120 ? 39.734 9.770 -48.644 1.00 68.88 120 LEU A C 1
ATOM 939 O O . LEU A 1 120 ? 40.592 10.351 -49.309 1.00 68.88 120 LEU A O 1
ATOM 943 N N . ASP A 1 121 ? 40.019 9.143 -47.503 1.00 73.88 121 ASP A N 1
ATOM 944 C CA . ASP A 1 121 ? 41.372 9.087 -46.944 1.00 73.88 121 ASP A CA 1
ATOM 945 C C . ASP A 1 121 ? 42.311 8.221 -47.803 1.00 73.88 121 ASP A C 1
ATOM 947 O O . ASP A 1 121 ? 43.425 8.631 -48.141 1.00 73.88 121 ASP A O 1
ATOM 951 N N . ALA A 1 122 ? 41.830 7.069 -48.284 1.00 68.69 122 ALA A N 1
ATOM 952 C CA . ALA A 1 122 ? 42.577 6.223 -49.213 1.00 68.69 122 ALA A CA 1
ATOM 953 C C . ALA A 1 122 ? 42.893 6.945 -50.538 1.00 68.69 122 ALA A C 1
ATOM 955 O O . ALA A 1 122 ? 44.022 6.860 -51.033 1.00 68.69 122 ALA A O 1
ATOM 956 N N . ARG A 1 123 ? 41.933 7.706 -51.090 1.00 68.81 123 ARG A N 1
ATOM 957 C CA . ARG A 1 123 ? 42.163 8.546 -52.278 1.00 68.81 123 ARG A CA 1
ATOM 958 C C . ARG A 1 123 ? 43.165 9.661 -52.010 1.00 68.81 123 ARG A C 1
ATOM 960 O O . ARG A 1 123 ? 44.098 9.805 -52.792 1.00 68.81 123 ARG A O 1
ATOM 967 N N . ARG A 1 124 ? 43.041 10.393 -50.898 1.00 72.06 124 ARG A N 1
ATOM 968 C CA . ARG A 1 124 ? 44.012 11.437 -50.522 1.00 72.06 124 ARG A CA 1
ATOM 969 C C . ARG A 1 124 ? 45.423 10.883 -50.378 1.00 72.06 124 ARG A C 1
ATOM 971 O O . ARG A 1 124 ? 46.375 11.515 -50.827 1.00 72.06 124 ARG A O 1
ATOM 978 N N . LYS A 1 125 ? 45.577 9.690 -49.801 1.00 72.56 125 LYS A N 1
ATOM 979 C CA . LYS A 1 125 ? 46.878 9.021 -49.679 1.00 72.56 125 LYS A CA 1
ATOM 980 C C . LYS A 1 125 ? 47.463 8.638 -51.043 1.00 72.56 125 LYS A C 1
ATOM 982 O O . LYS A 1 125 ? 48.664 8.810 -51.261 1.00 72.56 125 LYS A O 1
ATOM 987 N N . ALA A 1 126 ? 46.631 8.164 -51.971 1.00 68.94 126 ALA A N 1
ATOM 988 C CA . ALA A 1 126 ? 47.048 7.870 -53.342 1.00 68.94 126 ALA A CA 1
ATOM 989 C C . ALA A 1 126 ? 47.418 9.145 -54.122 1.00 68.94 126 ALA A C 1
ATOM 991 O O . ALA A 1 126 ? 48.446 9.172 -54.797 1.00 68.94 126 ALA A O 1
ATOM 992 N N . GLU A 1 127 ? 46.642 10.220 -53.976 1.00 72.50 127 GLU A N 1
ATOM 993 C CA . GLU A 1 127 ? 46.916 11.528 -54.584 1.00 72.50 127 GLU A CA 1
ATOM 994 C C . GLU A 1 127 ? 48.191 12.166 -54.024 1.00 72.50 127 GLU A C 1
ATOM 996 O O . GLU A 1 127 ? 49.003 12.668 -54.794 1.00 72.50 127 GLU A O 1
ATOM 1001 N N . ALA A 1 128 ? 48.432 12.093 -52.712 1.00 73.50 128 ALA A N 1
ATOM 1002 C CA . ALA A 1 128 ? 49.673 12.570 -52.099 1.00 73.50 128 ALA A CA 1
ATOM 1003 C C . ALA A 1 128 ? 50.897 11.790 -52.610 1.00 73.50 128 ALA A C 1
ATOM 1005 O O . ALA A 1 128 ? 51.922 12.385 -52.945 1.00 73.50 128 ALA A O 1
ATOM 1006 N N . SER A 1 129 ? 50.778 10.464 -52.741 1.00 67.12 129 SER A N 1
ATOM 1007 C CA . SER A 1 129 ? 51.835 9.632 -53.328 1.00 67.12 129 SER A CA 1
ATOM 1008 C C . SER A 1 129 ? 52.062 9.947 -54.813 1.00 67.12 129 SER A C 1
ATOM 1010 O O . SER A 1 129 ? 53.207 9.997 -55.265 1.00 67.12 129 SER A O 1
ATOM 1012 N N . SER A 1 130 ? 50.993 10.215 -55.569 1.00 68.12 130 SER A N 1
ATOM 1013 C CA . SER A 1 130 ? 51.082 10.615 -56.976 1.00 68.12 130 SER A CA 1
ATOM 1014 C C . SER A 1 130 ? 51.723 11.993 -57.135 1.00 68.12 130 SER A C 1
ATOM 1016 O O . SER A 1 130 ? 52.633 12.147 -57.944 1.00 68.12 130 SER A O 1
ATOM 1018 N N . ASN A 1 131 ? 51.316 12.978 -56.332 1.00 72.38 131 ASN A N 1
ATOM 1019 C CA . ASN A 1 131 ? 51.878 14.328 -56.356 1.00 72.38 131 ASN A CA 1
ATOM 1020 C C . ASN A 1 131 ? 53.368 14.336 -56.006 1.00 72.38 131 ASN A C 1
ATOM 1022 O O . ASN A 1 131 ? 54.130 15.046 -56.655 1.00 72.38 131 ASN A O 1
ATOM 1026 N N . TYR A 1 132 ? 53.806 13.510 -55.050 1.00 70.88 132 TYR A N 1
ATOM 1027 C CA . TYR A 1 132 ? 55.229 13.352 -54.746 1.00 70.88 132 TYR A CA 1
ATOM 1028 C C . TYR A 1 132 ? 56.012 12.802 -55.946 1.00 70.88 132 TYR A C 1
ATOM 1030 O O . TYR A 1 132 ? 57.070 13.329 -56.281 1.00 70.88 132 TYR A O 1
ATOM 1038 N N . LYS A 1 133 ? 55.474 11.798 -56.656 1.00 72.31 133 LYS A N 1
ATOM 1039 C CA . LYS A 1 133 ? 56.091 11.292 -57.895 1.00 72.31 133 LYS A CA 1
ATOM 1040 C C . LYS A 1 133 ? 56.135 12.360 -58.987 1.00 72.31 133 LYS A C 1
ATOM 1042 O O . LYS A 1 133 ? 57.162 12.509 -59.640 1.00 72.31 133 LYS A O 1
ATOM 1047 N N . SER A 1 134 ? 55.057 13.119 -59.171 1.00 73.56 134 SER A N 1
ATOM 1048 C CA . SER A 1 134 ? 54.997 14.190 -60.169 1.00 73.56 134 SER A CA 1
ATOM 1049 C C . SER A 1 134 ? 55.962 15.334 -59.853 1.00 73.56 134 SER A C 1
ATOM 1051 O O . SER A 1 134 ? 56.656 15.792 -60.755 1.00 73.56 134 SER A O 1
ATOM 1053 N N . GLN A 1 135 ? 56.072 15.758 -58.589 1.00 73.50 135 GLN A N 1
ATOM 1054 C CA . GLN A 1 135 ? 57.050 16.765 -58.166 1.00 73.50 135 GLN A CA 1
ATOM 1055 C C . GLN A 1 135 ? 58.483 16.253 -58.281 1.00 73.50 135 GLN A C 1
ATOM 1057 O O . GLN A 1 135 ? 59.338 16.984 -58.764 1.00 73.50 135 GLN A O 1
ATOM 1062 N N . PHE A 1 136 ? 58.750 15.000 -57.910 1.00 73.69 136 PHE A N 1
ATOM 1063 C CA . PHE A 1 136 ? 60.070 14.396 -58.069 1.00 73.69 136 PHE A CA 1
ATOM 1064 C C . PHE A 1 136 ? 60.496 14.341 -59.543 1.00 73.69 136 PHE A C 1
ATOM 1066 O O . PHE A 1 136 ? 61.595 14.768 -59.882 1.00 73.69 136 PHE A O 1
ATOM 1073 N N . LEU A 1 137 ? 59.612 13.887 -60.440 1.00 76.56 137 LEU A N 1
ATOM 1074 C CA . LEU A 1 137 ? 59.881 13.863 -61.881 1.00 76.56 137 LEU A CA 1
ATOM 1075 C C . LEU A 1 137 ? 60.041 15.270 -62.467 1.00 76.56 137 LEU A C 1
ATOM 1077 O O . LEU A 1 137 ? 60.922 15.484 -63.297 1.00 76.56 137 LEU A O 1
ATOM 1081 N N . ALA A 1 138 ? 59.230 16.234 -62.027 1.00 77.25 138 ALA A N 1
ATOM 1082 C CA . ALA A 1 138 ? 59.355 17.624 -62.451 1.00 77.25 138 ALA A CA 1
ATOM 1083 C C . ALA A 1 138 ? 60.682 18.243 -61.982 1.00 77.25 138 ALA A C 1
ATOM 1085 O O . ALA A 1 138 ? 61.348 18.915 -62.765 1.00 77.25 138 ALA A O 1
ATOM 1086 N N . ASN A 1 139 ? 61.098 17.969 -60.744 1.00 70.94 139 ASN A N 1
ATOM 1087 C CA . ASN A 1 139 ? 62.337 18.493 -60.175 1.00 70.94 139 ASN A CA 1
ATOM 1088 C C . ASN A 1 139 ? 63.577 17.843 -60.813 1.00 70.94 139 ASN A C 1
ATOM 1090 O O . ASN A 1 139 ? 64.527 18.536 -61.157 1.00 70.94 139 ASN A O 1
ATOM 1094 N N . MET A 1 140 ? 63.541 16.535 -61.083 1.00 70.25 140 MET A N 1
ATOM 1095 C CA . MET A 1 140 ? 64.594 15.844 -61.844 1.00 70.25 140 MET A CA 1
ATOM 1096 C C . MET A 1 140 ? 64.662 16.311 -63.302 1.00 70.25 140 MET A C 1
ATOM 1098 O O . MET A 1 140 ? 65.747 16.494 -63.849 1.00 70.25 140 MET A O 1
ATOM 1102 N N . SER A 1 141 ? 63.513 16.563 -63.937 1.00 67.94 141 SER A N 1
ATOM 1103 C CA . SER A 1 141 ? 63.481 17.162 -65.275 1.00 67.94 141 SER A CA 1
ATOM 1104 C C . SER A 1 141 ? 64.028 18.591 -65.290 1.00 67.94 141 SER A C 1
ATOM 1106 O O . SER A 1 141 ? 64.473 19.042 -66.347 1.00 67.94 141 SER A O 1
ATOM 1108 N N . HIS A 1 142 ? 63.955 19.305 -64.167 1.00 72.69 142 HIS A N 1
ATOM 1109 C CA . HIS A 1 142 ? 64.509 20.642 -64.016 1.00 72.69 142 HIS A CA 1
ATOM 1110 C C . HIS A 1 142 ? 66.038 20.585 -63.884 1.00 72.69 142 HIS A C 1
ATOM 1112 O O . HIS A 1 142 ? 66.727 21.271 -64.631 1.00 72.69 142 HIS A O 1
ATOM 1118 N N . GLU A 1 143 ? 66.580 19.711 -63.029 1.00 65.50 143 GLU A N 1
ATOM 1119 C CA . GLU A 1 143 ? 68.037 19.549 -62.874 1.00 65.50 143 GLU A CA 1
ATOM 1120 C C . GLU A 1 143 ? 68.734 19.027 -64.141 1.00 65.50 143 GLU A C 1
ATOM 1122 O O . GLU A 1 143 ? 69.840 19.452 -64.442 1.00 65.50 143 GLU A O 1
ATOM 1127 N N . LEU A 1 144 ? 68.079 18.193 -64.955 1.00 59.28 144 LEU A N 1
ATOM 1128 C CA . LEU A 1 144 ? 68.644 17.720 -66.231 1.00 59.28 144 LEU A CA 1
ATOM 1129 C C . LEU A 1 144 ? 68.666 18.783 -67.352 1.00 59.28 144 LEU A C 1
ATOM 1131 O O . LEU A 1 144 ? 69.271 18.545 -68.398 1.00 59.28 144 LEU A O 1
ATOM 1135 N N . ARG A 1 145 ? 67.989 19.929 -67.183 1.00 58.97 145 ARG A N 1
ATOM 1136 C CA . ARG A 1 145 ? 67.892 21.009 -68.192 1.00 58.97 145 ARG A CA 1
ATOM 1137 C C . ARG A 1 145 ? 68.711 22.258 -67.869 1.00 58.97 145 ARG A C 1
ATOM 1139 O O . ARG A 1 145 ? 68.818 23.130 -68.730 1.00 58.97 145 ARG A O 1
ATOM 1146 N N . THR A 1 146 ? 69.303 22.334 -66.686 1.00 58.00 146 THR A N 1
ATOM 1147 C CA . THR A 1 146 ? 70.260 23.379 -66.301 1.00 58.00 146 THR A CA 1
ATOM 1148 C C . THR A 1 146 ? 71.609 22.713 -66.029 1.00 58.00 146 THR A C 1
ATOM 1150 O O . THR A 1 146 ? 71.680 21.966 -65.058 1.00 58.00 146 THR A O 1
ATOM 1153 N N . PRO A 1 147 ? 72.631 22.907 -66.888 1.00 54.75 147 PRO A N 1
ATOM 1154 C CA . PRO A 1 147 ? 73.974 22.375 -66.655 1.00 54.75 147 PRO A CA 1
ATOM 1155 C C . PRO A 1 147 ? 74.668 23.034 -65.458 1.00 54.75 147 PRO A C 1
ATOM 1157 O O . PRO A 1 147 ? 74.344 24.207 -65.153 1.00 54.75 147 PRO A O 1
#

Foldseek 3Di:
DDQCPDPDQQSNLLSVVVCVVCPPDDDQPDWDWDQFDDRDPFGWTKIWDWDDDVVDTDIDIDIGTPCVVCVVVVVVVVVVVVVVVVVVVVCVVVVVVVCVVVVVVCVVVVVVVVVVVVVVVVVVVVVVVVVVVVVVVVVVVVVVPPD

Secondary structure (DSSP, 8-state):
--GGG-SSHHHHHHHHHHHHHHTT---TT---EEEEEEETTEEEEEEEEEEEETTEEEEEEEEEEHHHHHHHHHHHHHHHHHHHHHHHHHHHHHHHHHHHHHHHHHHHHHHHHHHHHHHHHHHHHHHHHHHHHHHHHHHHHHHTT--

Radius of gyration: 44.61 Å; chains: 1; bounding box: 97×36×111 Å

Sequence (147 aa):
MMAIDSEDPVIRSGAECLQKEYGKRLPPSQEVHIENAKLGNQLYYIDSFYLQLKRLPMVGVIIIPRKYIMGKVDERAIKTLVILISASICILIIGCVCIFVLTDGVSKEMKLRAELISQLDARRKAEASSNYKSQFLANMSHELRTP